Protein AF-A0A5K1DCQ8-F1 (afdb_monomer)

pLDDT: mean 89.43, std 5.61, range [68.62, 95.69]

Organism: NCBI:txid210225

Foldseek 3Di:
DPDDDDDDDPVDDADDDDPDDDDPVPPPDPDDHDPVNVVVVVCVVVVVVVD

Mean predicted aligned error: 4.04 Å

Sequence (51 aa):
VVGFDLVDDESKPERRPTKHMPTPSEWTNIFNPAFSYYTYYCYANLYTLNK

Structure (mmCIF, N/CA/C/O backbone):
data_AF-A0A5K1DCQ8-F1
#
_entry.id   AF-A0A5K1DCQ8-F1
#
loop_
_atom_site.group_PDB
_atom_site.id
_atom_site.type_symbol
_atom_site.label_atom_id
_atom_site.label_alt_id
_atom_site.label_comp_id
_atom_site.label_asym_id
_atom_site.label_entity_id
_atom_site.label_seq_id
_atom_site.pdbx_PDB_ins_code
_atom_site.Cartn_x
_atom_site.Cartn_y
_atom_site.Cartn_z
_atom_site.occupancy
_atom_site.B_iso_or_equiv
_atom_site.auth_seq_id
_atom_site.auth_comp_id
_atom_site.auth_asym_id
_atom_site.auth_atom_id
_atom_site.pdbx_PDB_model_num
ATOM 1 N N . VAL A 1 1 ? -12.514 -6.586 13.593 1.00 73.31 1 VAL A N 1
ATOM 2 C CA . VAL A 1 1 ? -11.190 -6.510 12.926 1.00 73.31 1 VAL A CA 1
ATOM 3 C C . VAL A 1 1 ? -10.370 -5.473 13.672 1.00 73.31 1 VAL A C 1
ATOM 5 O O . VAL A 1 1 ? -10.945 -4.451 14.017 1.00 73.31 1 VAL A O 1
ATOM 8 N N . VAL A 1 2 ? -9.105 -5.755 13.996 1.00 87.25 2 VAL A N 1
ATOM 9 C CA . VAL A 1 2 ? -8.256 -4.881 14.843 1.00 87.25 2 VAL A CA 1
ATOM 10 C C . VAL A 1 2 ? -7.100 -4.219 14.086 1.00 87.25 2 VAL A C 1
ATOM 12 O O . VAL A 1 2 ? -6.437 -3.345 14.628 1.00 87.25 2 VAL A O 1
ATOM 15 N N . GLY A 1 3 ? -6.869 -4.610 12.835 1.00 87.38 3 GLY A N 1
ATOM 16 C CA . GLY A 1 3 ? -5.810 -4.063 11.999 1.00 87.38 3 GLY A CA 1
ATOM 17 C C . GLY A 1 3 ? -5.931 -4.554 10.563 1.00 87.38 3 GLY A C 1
ATOM 18 O O . GLY A 1 3 ? -6.609 -5.550 10.299 1.00 87.38 3 GLY A O 1
ATOM 19 N N . PHE A 1 4 ? -5.280 -3.826 9.660 1.00 89.69 4 PHE A N 1
ATOM 20 C CA . PHE A 1 4 ? -5.102 -4.192 8.260 1.00 89.69 4 PHE A CA 1
ATOM 21 C C . PHE A 1 4 ? -3.610 -4.355 8.001 1.00 89.69 4 PHE A C 1
ATOM 23 O O . PHE A 1 4 ? -2.831 -3.477 8.369 1.00 89.69 4 PHE A O 1
ATOM 30 N N . ASP A 1 5 ? -3.242 -5.476 7.391 1.00 92.06 5 ASP A N 1
ATOM 31 C CA . ASP A 1 5 ? -1.861 -5.818 7.068 1.00 92.06 5 ASP A CA 1
ATOM 32 C C . ASP A 1 5 ? -1.644 -5.692 5.555 1.00 92.06 5 ASP A C 1
ATOM 34 O O . ASP A 1 5 ? -2.404 -6.262 4.767 1.00 92.06 5 ASP A O 1
ATOM 38 N N . LEU A 1 6 ? -0.658 -4.887 5.157 1.00 91.94 6 LEU A N 1
ATOM 39 C CA . LEU A 1 6 ? -0.281 -4.662 3.760 1.00 91.94 6 LEU A CA 1
ATOM 40 C C . LEU A 1 6 ? 1.024 -5.410 3.506 1.00 91.94 6 LEU A C 1
ATOM 42 O O . LEU A 1 6 ? 2.032 -5.102 4.133 1.00 91.94 6 LEU A O 1
ATOM 46 N N . VAL A 1 7 ? 1.004 -6.355 2.568 1.00 93.31 7 VAL A N 1
ATOM 47 C CA . VAL A 1 7 ? 2.141 -7.237 2.279 1.00 93.31 7 VAL A CA 1
AT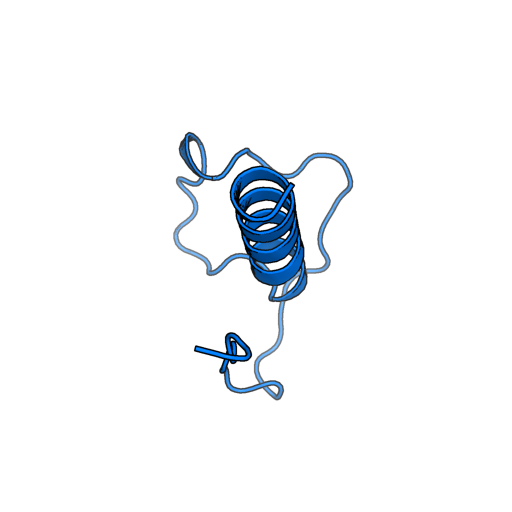OM 48 C C . VAL A 1 7 ? 2.630 -7.054 0.841 1.00 93.31 7 VAL A C 1
ATOM 50 O O . VAL A 1 7 ? 1.827 -7.030 -0.091 1.00 93.31 7 VAL A O 1
ATOM 53 N N . ASP A 1 8 ? 3.944 -6.953 0.657 1.00 86.88 8 ASP A N 1
ATOM 54 C CA . ASP A 1 8 ? 4.645 -7.120 -0.625 1.00 86.88 8 ASP A CA 1
ATOM 55 C C . ASP A 1 8 ? 6.085 -7.599 -0.345 1.00 86.88 8 ASP A C 1
ATOM 57 O O . ASP A 1 8 ? 6.538 -7.637 0.799 1.00 86.88 8 ASP A O 1
ATOM 61 N N . ASP A 1 9 ? 6.805 -7.996 -1.387 1.00 90.19 9 ASP A N 1
ATOM 62 C CA . ASP A 1 9 ? 8.229 -8.317 -1.333 1.00 90.19 9 ASP A CA 1
ATOM 63 C C . ASP A 1 9 ? 9.063 -7.029 -1.281 1.00 90.19 9 ASP A C 1
ATOM 65 O O . ASP A 1 9 ? 9.354 -6.406 -2.304 1.00 90.19 9 ASP A O 1
ATOM 69 N N . GLU A 1 10 ? 9.469 -6.662 -0.067 1.00 90.88 10 GLU A N 1
ATOM 70 C CA . GLU A 1 10 ? 10.259 -5.463 0.238 1.00 90.88 10 GLU A CA 1
ATOM 71 C C . GLU A 1 10 ? 11.640 -5.435 -0.443 1.00 90.88 10 GLU A C 1
ATOM 73 O O . GLU A 1 10 ? 12.300 -4.395 -0.460 1.00 90.88 10 GLU A O 1
ATOM 78 N N . SER A 1 11 ? 12.103 -6.555 -1.014 1.00 89.62 11 SER A N 1
ATOM 79 C CA . SER A 1 11 ? 13.372 -6.605 -1.748 1.00 89.62 11 SER A CA 1
ATOM 80 C C . SER A 1 11 ? 13.267 -6.063 -3.177 1.00 89.62 11 SER A C 1
ATOM 82 O O . SER A 1 11 ? 14.292 -5.766 -3.805 1.00 89.62 11 SER A O 1
ATOM 84 N N . LYS A 1 12 ? 12.046 -5.905 -3.708 1.00 88.81 12 LYS A N 1
ATOM 85 C CA . LYS A 1 12 ? 11.826 -5.379 -5.057 1.00 88.81 12 LYS A CA 1
ATOM 86 C C . LYS A 1 12 ? 12.224 -3.902 -5.125 1.00 88.81 12 LYS A C 1
ATOM 88 O O . LYS A 1 12 ? 11.798 -3.100 -4.296 1.00 88.81 12 LYS A O 1
ATOM 93 N N . PRO A 1 13 ? 13.003 -3.491 -6.139 1.00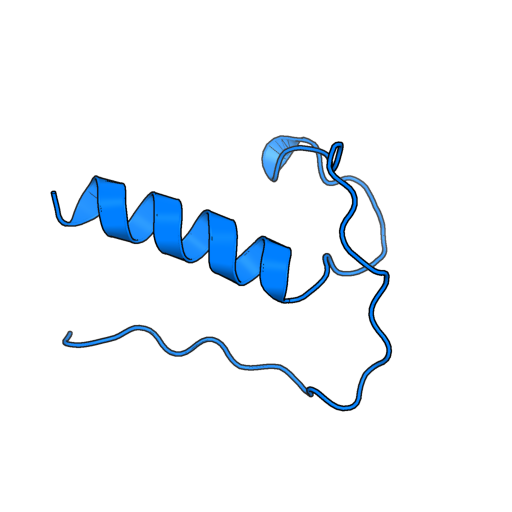 86.25 13 PRO A N 1
ATOM 94 C CA . PRO A 1 13 ? 13.364 -2.093 -6.294 1.00 86.25 13 PRO A CA 1
ATOM 95 C C . PRO A 1 13 ? 12.140 -1.259 -6.689 1.00 86.25 13 PRO A C 1
ATOM 97 O O . PRO A 1 13 ? 11.529 -1.479 -7.736 1.00 86.25 13 PRO A O 1
ATOM 100 N N . GLU A 1 14 ? 11.831 -0.246 -5.884 1.00 87.75 14 GLU A N 1
ATOM 101 C CA . GLU A 1 14 ? 10.750 0.702 -6.147 1.00 87.75 14 GLU A CA 1
ATOM 102 C C . GLU A 1 14 ? 11.277 2.066 -6.603 1.00 87.75 14 GLU A C 1
ATOM 104 O O . GLU A 1 14 ? 12.376 2.511 -6.253 1.00 87.75 14 GLU A O 1
ATOM 109 N N . ARG A 1 15 ? 10.461 2.787 -7.377 1.00 82.19 15 ARG A N 1
ATOM 110 C CA . ARG A 1 15 ? 10.749 4.186 -7.709 1.00 82.19 15 ARG A CA 1
ATOM 111 C C . ARG A 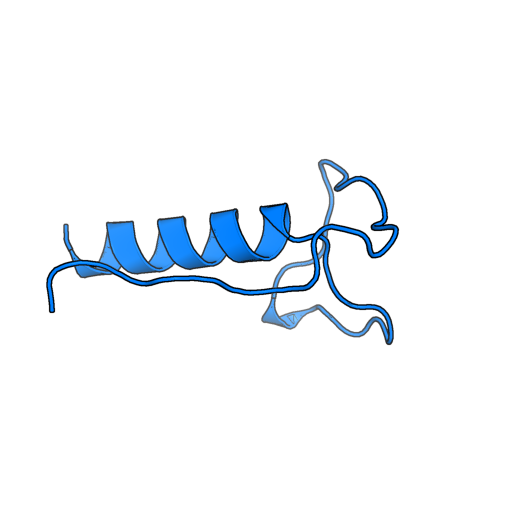1 15 ? 10.417 5.068 -6.516 1.00 82.19 15 ARG A C 1
ATOM 113 O O . ARG A 1 15 ? 9.327 4.971 -5.967 1.00 82.19 15 ARG A O 1
ATOM 120 N N . ARG A 1 16 ? 11.323 5.984 -6.160 1.00 79.81 16 ARG A N 1
ATOM 121 C CA . ARG A 1 16 ? 11.055 6.933 -5.074 1.00 79.81 16 ARG A CA 1
ATOM 122 C C . ARG A 1 16 ? 9.793 7.754 -5.387 1.00 79.81 16 ARG A C 1
ATOM 124 O O . ARG A 1 16 ? 9.716 8.327 -6.478 1.00 79.81 16 ARG A O 1
ATOM 131 N N . PRO A 1 17 ? 8.842 7.844 -4.444 1.00 80.62 17 PRO A N 1
ATOM 132 C CA . PRO A 1 17 ? 7.655 8.670 -4.604 1.00 80.62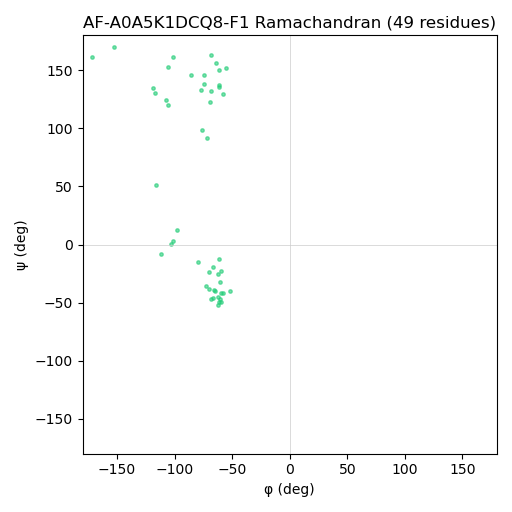 17 PRO A CA 1
ATOM 133 C C . PRO A 1 17 ? 8.064 10.134 -4.756 1.00 80.62 17 PRO A C 1
ATOM 135 O O . PRO A 1 17 ? 8.933 10.625 -4.031 1.00 80.62 17 PRO A O 1
ATOM 138 N N . THR 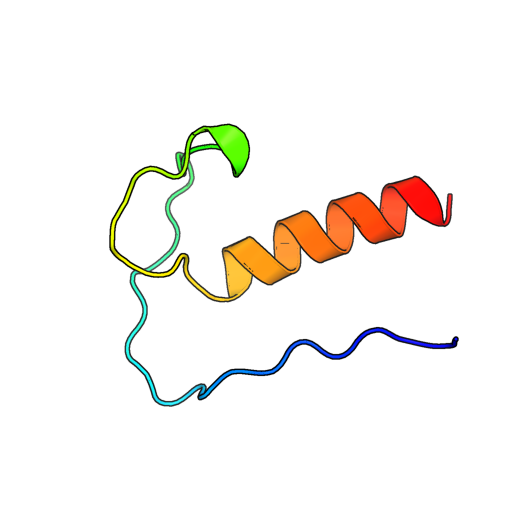A 1 18 ? 7.436 10.848 -5.686 1.00 82.06 18 THR A N 1
ATOM 139 C CA . THR A 1 18 ? 7.612 12.297 -5.833 1.00 82.06 18 THR A CA 1
ATOM 140 C C . THR A 1 18 ? 6.427 13.032 -5.211 1.00 82.06 18 THR A C 1
ATOM 142 O O . THR A 1 18 ? 5.355 12.464 -5.018 1.00 82.06 18 THR A O 1
ATOM 145 N N . LYS A 1 19 ? 6.592 14.331 -4.922 1.00 78.50 19 LYS A N 1
ATOM 146 C CA . LYS A 1 19 ? 5.512 15.179 -4.383 1.00 78.50 19 LYS A CA 1
ATOM 147 C C . LYS A 1 19 ? 4.286 15.262 -5.312 1.00 78.50 19 LYS A C 1
ATOM 149 O O . LYS A 1 19 ? 3.194 15.563 -4.846 1.00 78.50 19 LYS A O 1
ATOM 154 N N . HIS A 1 20 ? 4.468 15.009 -6.608 1.00 82.50 20 HIS A N 1
ATOM 155 C CA . HIS A 1 20 ? 3.446 15.149 -7.648 1.00 82.50 20 HIS A CA 1
ATOM 156 C C . HIS A 1 20 ? 3.111 13.798 -8.288 1.00 82.50 20 HIS A C 1
ATOM 158 O O . HIS A 1 20 ? 3.168 13.650 -9.507 1.00 82.50 20 HIS A O 1
ATOM 164 N N . MET A 1 21 ? 2.810 12.792 -7.467 1.00 87.56 21 MET A N 1
ATOM 165 C CA . MET A 1 21 ? 2.271 11.533 -7.981 1.00 87.56 21 MET A CA 1
ATOM 166 C C . MET A 1 21 ? 0.804 11.696 -8.396 1.00 87.56 21 MET A C 1
ATOM 168 O O . MET A 1 21 ? 0.077 12.457 -7.753 1.00 87.56 21 MET A O 1
ATOM 172 N N . PRO A 1 22 ? 0.366 10.990 -9.453 1.00 91.62 22 PRO A N 1
ATOM 173 C CA . PRO A 1 22 ? -1.030 11.004 -9.871 1.00 91.62 22 PRO A CA 1
ATOM 174 C C . PRO A 1 22 ? -1.922 10.398 -8.786 1.00 91.62 22 PRO A C 1
ATOM 176 O O . PRO A 1 22 ? -1.468 9.593 -7.965 1.00 91.62 22 PRO A O 1
ATOM 179 N N . THR A 1 23 ? -3.199 10.773 -8.780 1.00 92.44 23 THR A N 1
ATOM 180 C CA . THR A 1 23 ? -4.184 10.177 -7.867 1.00 92.44 23 THR A CA 1
ATOM 181 C C . THR A 1 23 ? -4.467 8.711 -8.235 1.00 92.44 23 THR A C 1
ATOM 183 O O . THR A 1 23 ? -4.160 8.302 -9.358 1.00 92.44 23 THR A O 1
ATOM 186 N N . PRO A 1 24 ? -5.059 7.894 -7.336 1.00 92.69 24 PRO A N 1
ATOM 187 C CA . PRO A 1 24 ? -5.271 6.472 -7.611 1.00 92.69 24 PRO A CA 1
ATOM 188 C C . PRO A 1 24 ? -6.158 6.246 -8.838 1.00 92.69 24 PRO A C 1
ATOM 190 O O . PRO A 1 24 ? -5.939 5.305 -9.592 1.00 92.69 24 PRO A O 1
ATOM 193 N N . SER A 1 25 ? -7.110 7.151 -9.077 1.00 93.44 25 SER A N 1
ATOM 194 C CA . SER A 1 25 ? -7.993 7.141 -10.249 1.00 93.44 25 SER A CA 1
ATOM 195 C C . SER A 1 25 ? -7.277 7.491 -11.557 1.00 93.44 25 SER A C 1
ATOM 197 O O . SER A 1 25 ? -7.750 7.135 -12.632 1.00 93.44 25 SER A O 1
ATOM 199 N N . GLU A 1 26 ? -6.152 8.200 -11.479 1.00 94.25 26 GLU A N 1
ATOM 200 C CA . GLU A 1 26 ? -5.345 8.640 -12.623 1.00 94.25 26 GLU A CA 1
ATOM 201 C C . GLU A 1 26 ? -4.108 7.752 -12.833 1.00 94.25 26 GLU A C 1
ATOM 203 O O . GLU A 1 26 ? -3.291 8.013 -13.723 1.00 94.25 26 GLU A O 1
ATOM 208 N N . TRP A 1 27 ? -3.944 6.697 -12.026 1.00 90.69 27 TRP A N 1
ATOM 209 C CA . TRP A 1 27 ? -2.822 5.777 -12.148 1.00 90.69 27 TRP A CA 1
ATOM 210 C C . TRP A 1 27 ? -2.975 4.897 -13.392 1.00 90.69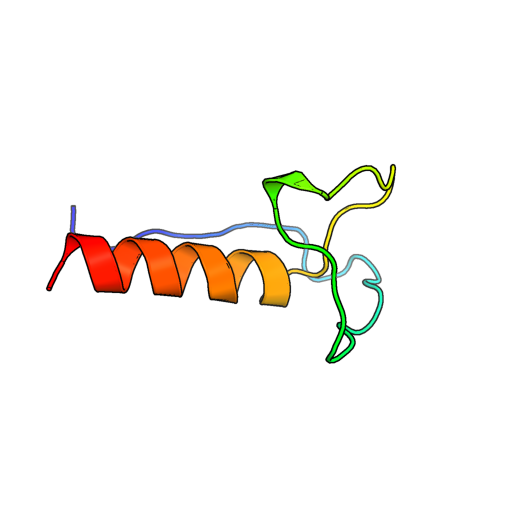 27 TRP A C 1
ATOM 212 O O . TRP A 1 27 ? -3.573 3.827 -13.373 1.00 90.69 27 TRP A O 1
ATOM 222 N N . THR A 1 28 ? -2.406 5.365 -14.497 1.00 92.38 28 THR A N 1
ATOM 223 C CA . THR A 1 28 ? -2.408 4.683 -15.804 1.00 92.38 28 THR A CA 1
ATOM 224 C C . THR A 1 28 ? -1.074 4.009 -16.123 1.00 92.38 28 THR A C 1
ATOM 226 O O . THR A 1 28 ? -0.898 3.419 -17.187 1.00 92.38 28 THR A O 1
ATOM 229 N N . ASN A 1 29 ? -0.109 4.109 -15.209 1.00 87.94 29 ASN A N 1
ATOM 230 C CA . ASN A 1 29 ? 1.219 3.556 -15.395 1.00 87.94 29 ASN A CA 1
ATOM 231 C C . ASN A 1 29 ? 1.201 2.026 -15.245 1.00 87.94 29 ASN A C 1
ATOM 233 O O . ASN A 1 29 ? 0.595 1.499 -14.317 1.00 87.94 29 ASN A O 1
ATOM 237 N N . ILE A 1 30 ? 1.928 1.328 -16.121 1.00 90.38 30 ILE A N 1
ATOM 238 C CA . ILE A 1 30 ? 2.102 -0.132 -16.079 1.00 90.38 30 ILE A CA 1
ATOM 239 C C . ILE A 1 30 ? 2.904 -0.606 -14.859 1.00 90.38 30 ILE A C 1
ATOM 241 O O . ILE A 1 30 ? 2.874 -1.786 -14.518 1.00 90.38 30 ILE A O 1
ATOM 245 N N . PHE A 1 31 ? 3.665 0.295 -14.234 1.00 88.50 31 PHE A N 1
ATOM 246 C CA . PHE A 1 31 ? 4.465 -0.013 -13.056 1.00 88.50 31 PHE A CA 1
ATOM 247 C C . PHE A 1 31 ? 3.644 0.112 -11.776 1.00 88.50 31 PHE A C 1
ATOM 249 O O . PHE A 1 31 ? 2.806 1.010 -11.646 1.00 88.50 31 PHE A O 1
ATOM 256 N N . ASN A 1 32 ? 3.966 -0.747 -10.807 1.00 88.81 32 ASN A N 1
ATOM 257 C CA . ASN A 1 32 ? 3.393 -0.664 -9.474 1.00 88.81 32 ASN A CA 1
ATOM 258 C C . ASN A 1 32 ? 3.768 0.686 -8.825 1.00 88.81 32 ASN A C 1
ATOM 260 O O . ASN A 1 32 ? 4.931 1.103 -8.934 1.00 88.81 32 ASN A O 1
ATOM 264 N N . PRO A 1 33 ? 2.826 1.391 -8.171 1.00 90.44 33 PRO A N 1
ATOM 265 C CA . PRO A 1 33 ? 3.167 2.469 -7.256 1.00 90.44 33 PRO A CA 1
ATOM 266 C C . PRO A 1 33 ? 4.134 1.974 -6.177 1.00 90.44 33 PRO A C 1
ATOM 268 O O . PRO A 1 33 ? 4.104 0.807 -5.800 1.00 90.44 33 PRO A O 1
ATOM 271 N N . ALA A 1 34 ? 4.964 2.878 -5.657 1.00 91.50 34 ALA A N 1
ATOM 272 C CA . ALA A 1 34 ? 5.800 2.581 -4.497 1.00 91.50 34 ALA A CA 1
ATOM 273 C C . ALA A 1 34 ? 4.938 2.230 -3.278 1.00 91.50 34 ALA A C 1
ATOM 275 O O . ALA A 1 34 ? 3.854 2.799 -3.111 1.00 91.50 34 ALA A O 1
ATOM 276 N N . PHE A 1 35 ? 5.441 1.392 -2.378 1.00 91.69 35 PHE A N 1
ATOM 277 C CA . PHE A 1 35 ? 4.719 0.946 -1.190 1.00 91.69 35 PHE A CA 1
ATOM 278 C C . PHE A 1 35 ? 4.151 2.108 -0.365 1.00 91.69 35 PHE A C 1
ATOM 280 O O . PHE A 1 35 ? 2.992 2.086 0.043 1.00 91.69 35 PHE A O 1
ATOM 287 N N . SER A 1 36 ? 4.905 3.2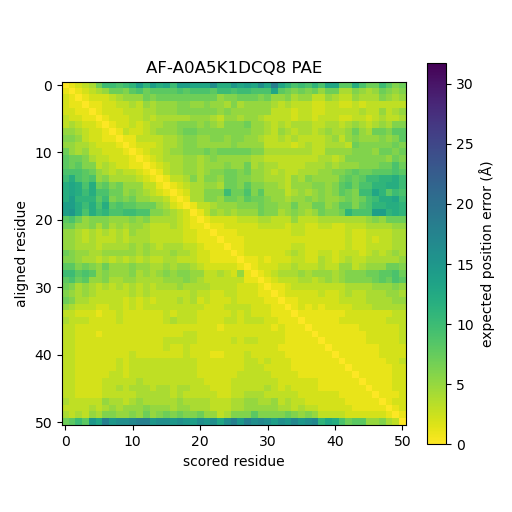00 -0.210 1.00 90.81 36 SER A N 1
ATOM 288 C CA . SER A 1 36 ? 4.441 4.375 0.541 1.00 90.81 36 SER A CA 1
ATOM 289 C C . SER A 1 36 ? 3.196 5.044 -0.057 1.00 90.81 36 SER A C 1
ATOM 291 O O . SER A 1 36 ? 2.457 5.717 0.661 1.00 90.81 36 SER A O 1
ATOM 293 N N . TYR A 1 37 ? 2.960 4.893 -1.365 1.00 92.75 37 TYR A N 1
ATOM 294 C CA . TYR A 1 37 ? 1.738 5.363 -2.018 1.00 92.75 37 TYR A CA 1
ATOM 295 C C . TYR A 1 37 ? 0.525 4.571 -1.527 1.00 92.75 37 TYR A C 1
ATOM 297 O O . TYR A 1 37 ? -0.485 5.161 -1.143 1.00 92.75 37 TYR A O 1
ATOM 305 N N . TYR A 1 38 ? 0.655 3.242 -1.466 1.00 92.94 38 TYR A N 1
ATOM 306 C CA . TYR A 1 38 ? -0.359 2.368 -0.885 1.00 92.94 38 TYR A CA 1
ATOM 307 C C . TYR A 1 38 ? -0.609 2.714 0.577 1.00 92.94 38 TYR A C 1
ATOM 309 O O . TYR A 1 38 ? -1.754 2.951 0.958 1.00 92.94 38 TYR A O 1
ATOM 317 N N . THR A 1 39 ? 0.450 2.837 1.383 1.00 93.12 39 THR A N 1
ATOM 318 C CA . THR A 1 39 ? 0.314 3.160 2.809 1.00 93.12 39 THR A CA 1
ATOM 319 C C . THR A 1 39 ? -0.423 4.481 3.025 1.00 93.12 39 THR A C 1
ATOM 321 O O . THR A 1 39 ? -1.289 4.553 3.893 1.00 93.12 39 THR A O 1
ATOM 324 N N . TYR A 1 40 ? -0.136 5.512 2.220 1.00 93.56 40 TYR A N 1
ATOM 325 C CA . TYR A 1 40 ? -0.792 6.816 2.331 1.00 93.56 40 TYR A CA 1
ATOM 326 C C . TYR A 1 40 ? -2.302 6.736 2.085 1.00 93.56 40 TYR A C 1
ATOM 328 O O . TYR A 1 40 ? -3.082 7.190 2.923 1.00 93.56 40 TYR A O 1
ATOM 336 N N . TYR A 1 41 ? -2.730 6.140 0.968 1.00 94.38 41 TYR A N 1
ATOM 337 C CA . TYR A 1 41 ? -4.157 6.062 0.638 1.00 94.38 41 TYR A CA 1
ATOM 338 C C . TYR A 1 41 ? -4.908 5.069 1.526 1.00 94.38 41 TYR A C 1
ATOM 340 O O . TYR A 1 41 ? -6.037 5.352 1.928 1.00 94.38 41 TYR A O 1
ATOM 348 N N . CYS A 1 42 ? -4.285 3.951 1.908 1.00 94.62 42 CYS A N 1
ATOM 349 C CA . CYS A 1 42 ? -4.850 3.040 2.901 1.00 94.62 42 CYS A CA 1
ATOM 350 C C . CYS A 1 42 ? -5.054 3.749 4.242 1.00 94.62 42 CYS A C 1
ATOM 352 O O . CYS A 1 42 ? -6.145 3.678 4.802 1.00 94.62 42 CYS A O 1
ATOM 354 N N . TYR A 1 43 ? -4.053 4.490 4.726 1.00 94.44 43 TYR A N 1
ATOM 355 C CA . TYR A 1 43 ? -4.178 5.279 5.948 1.00 94.44 43 TYR A CA 1
ATOM 356 C C . TYR A 1 43 ? -5.266 6.349 5.830 1.00 94.44 43 TYR A C 1
ATOM 358 O O . TYR A 1 43 ? -6.124 6.424 6.702 1.00 94.44 43 TYR A O 1
ATOM 366 N N . ALA A 1 44 ? -5.278 7.147 4.760 1.00 95.19 44 ALA A N 1
ATOM 367 C CA . ALA A 1 44 ? -6.261 8.216 4.574 1.00 95.19 44 ALA A CA 1
ATOM 368 C C . ALA A 1 44 ? -7.704 7.679 4.550 1.00 95.19 44 ALA A C 1
ATOM 370 O O . ALA A 1 44 ? -8.594 8.249 5.189 1.00 95.19 44 ALA A O 1
ATOM 371 N N . ASN A 1 45 ? -7.924 6.549 3.872 1.00 94.69 45 ASN A N 1
ATOM 372 C CA . ASN A 1 45 ? -9.225 5.886 3.811 1.00 94.69 45 ASN A CA 1
ATOM 373 C C . ASN A 1 45 ? -9.629 5.304 5.169 1.00 94.69 45 ASN A C 1
ATOM 375 O O . ASN A 1 45 ? -10.751 5.528 5.620 1.00 94.69 45 ASN A O 1
ATOM 379 N N . LEU A 1 46 ? -8.718 4.602 5.849 1.00 94.69 46 L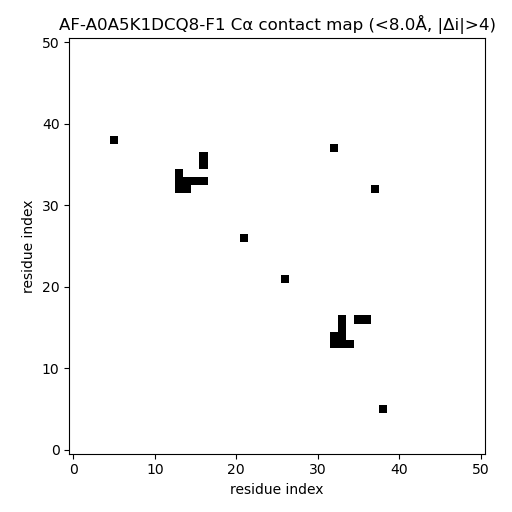EU A N 1
ATOM 380 C CA . LEU A 1 46 ? -8.985 4.037 7.173 1.00 94.69 46 LEU A CA 1
ATOM 381 C C . LEU A 1 46 ? -9.220 5.123 8.219 1.00 94.69 46 LEU A C 1
ATOM 383 O O . LEU A 1 46 ? -10.119 4.980 9.043 1.00 94.69 46 LEU A O 1
ATOM 387 N N . TYR A 1 47 ? -8.456 6.211 8.177 1.00 94.81 47 TYR A N 1
ATOM 388 C CA . TYR A 1 47 ? -8.641 7.356 9.060 1.00 94.81 47 TYR A CA 1
ATOM 389 C C . TYR A 1 47 ? -10.008 8.002 8.842 1.00 94.81 47 TYR A C 1
ATOM 391 O O . TYR A 1 47 ? -10.709 8.273 9.806 1.00 94.81 47 TYR A O 1
ATOM 399 N N . THR A 1 48 ? -10.414 8.204 7.585 1.00 95.69 48 THR A N 1
ATOM 400 C CA . THR A 1 48 ? -11.720 8.802 7.263 1.00 95.69 48 THR A CA 1
ATOM 401 C C . THR A 1 48 ? -12.879 7.900 7.682 1.00 95.69 48 THR A C 1
ATOM 403 O O . THR A 1 48 ? -13.883 8.398 8.179 1.00 95.69 48 THR A O 1
ATOM 406 N N . LEU A 1 49 ? -12.740 6.583 7.509 1.00 94.31 49 LEU A N 1
ATOM 407 C CA . LEU A 1 49 ? -13.762 5.603 7.874 1.00 94.31 49 LEU A CA 1
ATOM 408 C C . LEU A 1 49 ? -13.937 5.447 9.392 1.00 94.31 49 LEU A C 1
ATOM 410 O O . LEU A 1 49 ? -15.054 5.242 9.850 1.00 94.31 49 LEU A O 1
ATOM 414 N N . ASN A 1 50 ? -12.842 5.493 10.155 1.00 90.75 50 ASN A N 1
ATOM 415 C CA . ASN A 1 50 ? -12.846 5.262 11.606 1.00 90.75 50 ASN A CA 1
ATOM 416 C C . ASN A 1 50 ? -12.870 6.560 12.429 1.00 90.75 50 ASN A C 1
ATOM 418 O O . ASN A 1 50 ? -12.595 6.524 13.630 1.00 90.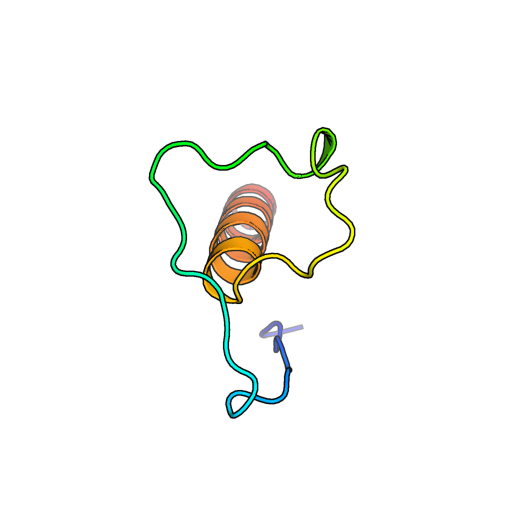75 50 ASN A O 1
ATOM 422 N N . LYS A 1 51 ? -13.138 7.695 11.783 1.00 68.62 51 LYS A N 1
ATOM 423 C CA . LYS A 1 51 ? -13.347 8.974 12.457 1.00 68.62 51 LYS A CA 1
ATOM 424 C C . LYS A 1 51 ? -14.727 9.022 13.103 1.00 68.62 51 LYS A C 1
ATOM 426 O O . LYS A 1 51 ? -14.804 9.584 14.216 1.00 68.62 51 LYS A O 1
#

InterPro domains:
  IPR006329 AMP deaminase [PF19326] (1-51)
  IPR006329 AMP deaminase [PTHR11359] (1-51)
  IPR032466 Metal-dependent hydrolase [SSF51556] (2-50)

Solvent-accessible surface area (backbone atoms only — not comparable to full-atom values): 3679 Å² total; per-residue (Å²): 136,94,78,85,89,88,86,78,74,83,85,60,92,67,65,82,84,61,99,82,63,74,53,84,93,62,63,78,65,93,65,81,76,33,69,70,57,52,52,49,54,53,47,53,51,51,51,65,74,74,106

Secondary structure (DSSP, 8-state):
---------TTS--PPPPTTPPPGGG---SSPPPHHHHHHHHHHHHHHHT-

Radius of gyration: 12.49 Å; Cα contacts (8 Å, |Δi|>4): 12; chains: 1; bounding box: 27×24×31 Å

Nearest PDB structures (foldseek):
  4yn2-assembly1_A  TM=2.542E-01  e=9.854E+00  unidentified entomopoxvirus